Protein AF-A0A9E3BW33-F1 (afdb_monomer_lite)

pLDDT: mean 90.25, std 3.68, range [81.31, 95.12]

Secondary structure (DSSP, 8-state):
-EEE-GGGS-TT----TT-EEEEEETTEEEEEEEEEEETTEEEEE---TTTTS------------

Sequence (65 aa):
VLVVDRGQFPENIDPQPGQQLQMVQGDQVVVVTVASVSDDGVVLDANHPLAGENLNFELHLQEIV

Radius of gyration: 16.99 Å; chains: 1; bounding box: 34×33×48 Å

Structure (mmCIF, N/CA/C/O backbone):
data_AF-A0A9E3BW33-F1
#
_entry.id   AF-A0A9E3BW33-F1
#
loop_
_atom_site.group_PDB
_atom_site.id
_atom_site.type_symbol
_atom_site.label_atom_id
_atom_site.label_alt_id
_atom_site.label_comp_id
_atom_site.label_asym_id
_atom_site.label_entity_id
_atom_site.label_seq_id
_atom_site.pdbx_PDB_ins_code
_atom_site.Cartn_x
_atom_site.Cartn_y
_atom_site.Cartn_z
_atom_site.occupancy
_atom_site.B_iso_or_equiv
_atom_site.auth_seq_id
_atom_site.auth_comp_id
_atom_site.auth_asym_id
_atom_site.auth_atom_id
_atom_site.pdbx_PDB_model_num
ATOM 1 N N . VAL A 1 1 ? 2.501 3.089 0.495 1.00 83.94 1 VAL A N 1
ATOM 2 C CA . VAL A 1 1 ? 3.113 2.524 -0.730 1.00 83.94 1 VAL A CA 1
ATOM 3 C C . VAL A 1 1 ? 4.349 1.731 -0.343 1.00 83.94 1 VAL A C 1
ATOM 5 O O . VAL A 1 1 ? 5.128 2.218 0.469 1.00 83.94 1 VAL A O 1
ATOM 8 N N . LEU A 1 2 ? 4.498 0.523 -0.876 1.00 88.00 2 LEU A N 1
ATOM 9 C CA . LEU A 1 2 ? 5.628 -0.379 -0.643 1.00 88.00 2 LEU A CA 1
ATOM 10 C C . LEU A 1 2 ? 6.149 -0.925 -1.979 1.00 88.00 2 LEU A C 1
ATOM 12 O O . LEU A 1 2 ? 5.383 -1.046 -2.932 1.00 88.00 2 LEU A O 1
ATOM 16 N N . VAL A 1 3 ? 7.445 -1.224 -2.050 1.00 91.69 3 VAL A N 1
ATOM 17 C CA . VAL A 1 3 ? 8.092 -1.788 -3.244 1.00 91.69 3 VAL A CA 1
ATOM 18 C C . VAL A 1 3 ? 8.477 -3.229 -2.943 1.00 91.69 3 VAL A C 1
ATOM 20 O O . VAL A 1 3 ? 9.127 -3.489 -1.932 1.00 91.69 3 VAL A O 1
ATOM 23 N N . VAL A 1 4 ? 8.053 -4.150 -3.804 1.00 90.81 4 VAL A N 1
ATOM 24 C CA . VAL A 1 4 ? 8.301 -5.589 -3.676 1.00 90.81 4 VAL A CA 1
ATOM 25 C C . VAL A 1 4 ? 9.054 -6.071 -4.906 1.00 90.81 4 VAL A C 1
ATOM 27 O O . VAL A 1 4 ? 8.666 -5.770 -6.035 1.00 90.81 4 VAL A O 1
ATOM 30 N N . ASP A 1 5 ? 10.126 -6.826 -4.6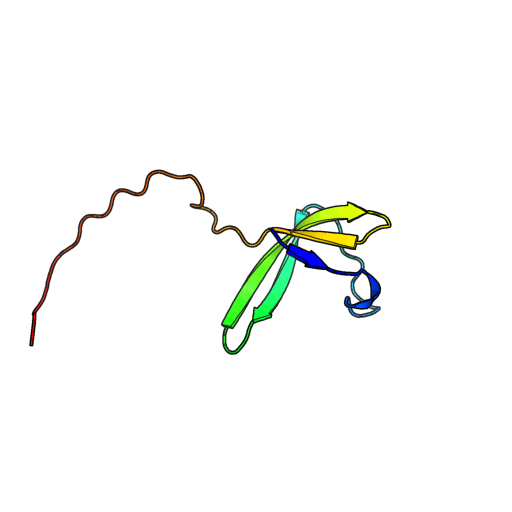87 1.00 91.81 5 ASP A N 1
ATOM 31 C CA . ASP A 1 5 ? 10.863 -7.472 -5.771 1.00 91.81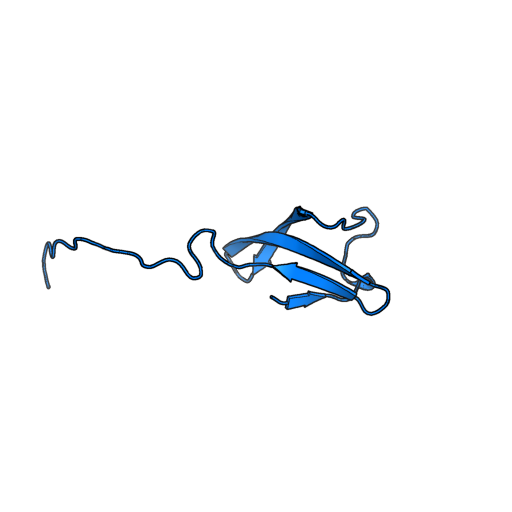 5 ASP A CA 1
ATOM 32 C C . ASP A 1 5 ? 9.966 -8.501 -6.481 1.00 91.81 5 ASP A C 1
ATOM 34 O O . ASP A 1 5 ? 9.218 -9.245 -5.838 1.00 91.81 5 ASP A O 1
ATOM 38 N N . ARG A 1 6 ? 10.039 -8.559 -7.816 1.00 86.38 6 ARG A N 1
ATOM 39 C CA . ARG A 1 6 ? 9.221 -9.474 -8.630 1.00 86.38 6 ARG A CA 1
ATOM 40 C C . ARG A 1 6 ? 9.429 -10.942 -8.247 1.00 86.38 6 ARG A C 1
ATOM 42 O O . ARG A 1 6 ? 8.480 -11.713 -8.309 1.00 86.38 6 ARG A O 1
ATOM 49 N N . GLY A 1 7 ? 10.625 -11.316 -7.796 1.00 87.75 7 GLY A N 1
ATOM 50 C CA . GLY A 1 7 ? 10.962 -12.662 -7.340 1.00 87.75 7 GLY A CA 1
ATOM 51 C C . GLY A 1 7 ? 10.315 -13.072 -6.013 1.00 87.75 7 GLY A C 1
ATOM 52 O O . GLY A 1 7 ? 10.378 -14.245 -5.655 1.00 87.75 7 GLY A O 1
ATOM 53 N N . GLN A 1 8 ? 9.687 -12.148 -5.275 1.00 87.56 8 GLN A N 1
ATOM 54 C CA . GLN A 1 8 ? 8.896 -12.500 -4.088 1.00 87.56 8 GLN A CA 1
ATOM 55 C C . GLN A 1 8 ? 7.457 -12.901 -4.423 1.00 87.56 8 GLN A C 1
ATOM 57 O O . GLN A 1 8 ? 6.761 -13.444 -3.562 1.00 87.56 8 GLN A O 1
ATOM 62 N N . PHE A 1 9 ? 6.997 -12.639 -5.648 1.00 87.88 9 PHE A N 1
ATOM 63 C CA . PHE A 1 9 ? 5.684 -13.084 -6.088 1.00 87.88 9 PHE A CA 1
ATOM 64 C C . PHE A 1 9 ? 5.747 -14.575 -6.450 1.00 87.88 9 PHE A C 1
ATOM 66 O O . PHE A 1 9 ? 6.703 -15.014 -7.091 1.00 87.88 9 PHE A O 1
ATOM 73 N N . PRO A 1 10 ? 4.741 -15.373 -6.054 1.00 88.44 10 PRO A N 1
ATOM 74 C CA . PRO A 1 10 ? 4.601 -16.744 -6.528 1.00 88.44 10 PRO A CA 1
ATOM 75 C C . PRO A 1 10 ? 4.611 -16.811 -8.061 1.00 88.44 10 PRO A C 1
ATOM 77 O O . PRO A 1 10 ? 4.011 -15.958 -8.709 1.00 88.44 10 PRO A O 1
ATOM 80 N N . GLU A 1 11 ? 5.208 -17.855 -8.647 1.00 87.25 11 GLU A N 1
ATOM 81 C CA . GLU A 1 11 ? 5.332 -17.994 -10.114 1.00 87.25 11 GLU A CA 1
ATOM 82 C C . GLU A 1 11 ? 3.984 -17.980 -10.859 1.00 87.25 11 GLU A C 1
ATOM 84 O O . GLU A 1 11 ? 3.923 -17.695 -12.051 1.00 87.25 11 GLU A O 1
ATOM 89 N N . ASN A 1 12 ? 2.886 -18.286 -10.164 1.00 87.75 12 ASN A N 1
ATOM 90 C CA . ASN A 1 12 ? 1.536 -18.273 -10.718 1.00 87.75 12 ASN A CA 1
ATOM 91 C C . ASN A 1 12 ? 0.854 -16.893 -10.678 1.00 87.75 12 ASN A C 1
ATOM 93 O O . ASN A 1 12 ? -0.309 -16.793 -11.070 1.00 87.75 12 ASN A O 1
ATOM 97 N N . ILE A 1 13 ? 1.524 -15.856 -10.170 1.00 88.12 13 ILE A N 1
ATOM 98 C CA . ILE A 1 13 ? 1.004 -14.490 -10.089 1.00 88.12 13 ILE A CA 1
ATOM 99 C C . ILE A 1 13 ? 1.885 -13.579 -10.942 1.00 88.12 13 ILE A C 1
ATOM 101 O O . ILE A 1 13 ? 3.022 -13.293 -10.585 1.00 88.12 13 ILE A O 1
ATOM 105 N N . ASP A 1 14 ? 1.319 -13.072 -12.035 1.00 90.81 14 ASP A N 1
ATOM 106 C CA . ASP A 1 14 ? 1.900 -11.972 -12.806 1.00 90.81 14 ASP A CA 1
ATOM 107 C C . ASP A 1 14 ? 1.177 -10.666 -12.428 1.00 90.81 14 ASP A C 1
ATOM 109 O O . ASP A 1 14 ? 0.031 -10.468 -12.846 1.00 90.81 14 ASP A O 1
ATOM 113 N N . PRO A 1 15 ? 1.767 -9.818 -11.563 1.00 91.31 15 PRO A N 1
ATOM 114 C CA . PRO A 1 15 ? 1.103 -8.624 -11.059 1.00 91.31 15 PRO A CA 1
ATOM 115 C C . PRO A 1 15 ? 0.894 -7.595 -12.174 1.00 91.31 15 PRO A C 1
ATOM 117 O O . PRO A 1 15 ? 1.824 -7.261 -12.904 1.00 91.31 15 PRO A O 1
ATOM 120 N N . GLN A 1 16 ? -0.316 -7.039 -12.267 1.00 93.75 16 GLN A N 1
ATOM 121 C CA . GLN A 1 16 ? -0.668 -6.003 -13.244 1.00 93.75 16 GLN A CA 1
ATOM 122 C C . GLN A 1 16 ? -1.151 -4.720 -12.557 1.00 93.75 16 GLN A C 1
ATOM 124 O O . GLN A 1 16 ? -1.864 -4.816 -11.559 1.00 93.75 16 GLN A O 1
ATOM 129 N 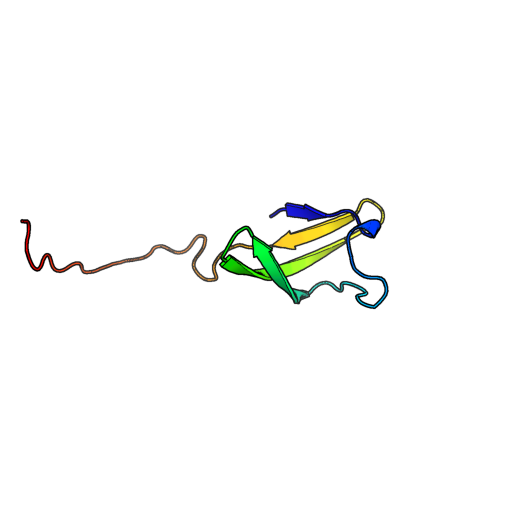N . PRO A 1 17 ? -0.834 -3.516 -13.076 1.00 94.75 17 PRO A N 1
ATOM 130 C CA . PRO A 1 17 ? -1.366 -2.266 -12.531 1.00 94.75 17 PRO A CA 1
ATOM 131 C C . PRO A 1 17 ? -2.897 -2.291 -12.395 1.00 94.75 17 PRO A C 1
ATOM 133 O O . PRO A 1 17 ? -3.607 -2.693 -13.313 1.00 94.75 17 PRO A O 1
ATOM 136 N N . GLY A 1 18 ? -3.403 -1.866 -11.239 1.00 92.38 18 GLY A N 1
ATOM 137 C CA . GLY A 1 18 ? -4.822 -1.902 -10.872 1.00 92.38 18 GLY A CA 1
ATOM 138 C C . GLY A 1 18 ? -5.308 -3.232 -10.282 1.00 92.38 18 GLY A C 1
ATOM 139 O O . GLY A 1 18 ? -6.411 -3.282 -9.740 1.00 92.38 18 GLY A O 1
ATOM 140 N N . GLN A 1 19 ? -4.508 -4.302 -10.330 1.00 93.56 19 GLN A N 1
ATOM 141 C CA . GLN A 1 19 ? -4.858 -5.578 -9.709 1.00 93.56 19 GLN A CA 1
ATOM 142 C C . GLN A 1 19 ? -4.864 -5.458 -8.183 1.00 93.56 19 GLN A C 1
ATOM 144 O O . GLN A 1 19 ? -3.929 -4.922 -7.588 1.00 93.56 19 GLN A O 1
ATOM 149 N N . GLN A 1 20 ? -5.895 -6.007 -7.542 1.00 92.44 20 GLN A N 1
ATOM 150 C CA . GLN A 1 20 ? -5.940 -6.149 -6.090 1.00 92.44 20 GLN A CA 1
ATOM 151 C C . GLN A 1 20 ? -5.334 -7.484 -5.661 1.00 92.44 20 GLN A C 1
ATOM 153 O O . GLN A 1 20 ? -5.629 -8.530 -6.240 1.00 92.44 20 GLN A O 1
ATOM 158 N N . LEU A 1 21 ? -4.504 -7.443 -4.626 1.00 91.19 21 LEU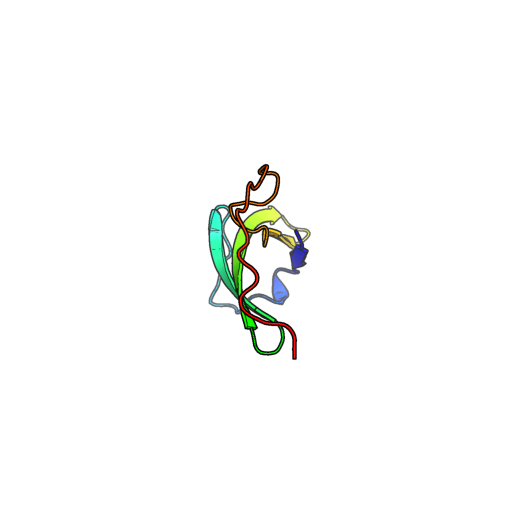 A N 1
ATOM 159 C CA . LEU A 1 21 ? -3.839 -8.590 -4.027 1.00 91.19 21 LEU A CA 1
ATOM 160 C C . LEU A 1 21 ? -4.132 -8.620 -2.529 1.00 91.19 21 LEU A C 1
ATOM 162 O O . LEU A 1 21 ? -4.291 -7.580 -1.890 1.00 91.19 21 LEU A O 1
ATOM 166 N N . GLN A 1 22 ? -4.190 -9.819 -1.961 1.00 90.94 22 GLN A N 1
ATOM 167 C CA . GLN A 1 22 ? -4.262 -10.005 -0.516 1.00 90.94 22 GLN A CA 1
ATOM 168 C C . GLN A 1 22 ? -2.862 -10.287 0.015 1.00 90.94 22 GLN A C 1
ATOM 170 O O . GLN A 1 22 ? -2.186 -11.201 -0.454 1.00 90.94 22 GLN A O 1
ATOM 175 N N . MET A 1 23 ? -2.437 -9.502 0.996 1.00 87.00 23 MET A N 1
ATOM 176 C CA . MET A 1 23 ? -1.165 -9.658 1.682 1.00 87.00 23 MET A CA 1
ATOM 177 C C . MET A 1 23 ? -1.427 -10.027 3.138 1.00 87.00 23 MET A C 1
ATOM 179 O O . MET A 1 23 ? -2.282 -9.432 3.791 1.00 87.00 23 MET A O 1
ATOM 183 N N . VAL A 1 24 ? -0.683 -11.001 3.654 1.00 86.12 24 VAL A N 1
ATOM 184 C CA . VAL A 1 24 ? -0.713 -11.347 5.077 1.00 86.12 24 VAL A CA 1
ATOM 185 C C . VAL A 1 24 ? 0.368 -10.539 5.789 1.00 86.12 24 VAL A C 1
ATOM 187 O O . VAL A 1 24 ? 1.544 -10.630 5.441 1.00 86.12 24 VAL A O 1
ATOM 190 N N . GLN A 1 25 ? -0.027 -9.739 6.775 1.00 81.31 25 GLN A N 1
ATOM 191 C CA . GLN A 1 25 ? 0.861 -8.951 7.621 1.00 81.31 25 GLN A CA 1
ATOM 192 C C . GLN A 1 25 ? 0.610 -9.323 9.086 1.00 81.31 25 GLN A C 1
ATOM 194 O O . GLN A 1 25 ? -0.349 -8.867 9.708 1.00 81.31 25 GLN A O 1
ATOM 199 N N . GLY A 1 26 ? 1.470 -10.186 9.636 1.00 85.88 26 GLY A N 1
ATOM 200 C CA . GLY A 1 26 ? 1.235 -10.789 10.952 1.00 85.88 26 GLY A CA 1
ATOM 201 C C . GLY A 1 26 ? -0.059 -11.607 10.947 1.00 85.88 26 GLY A C 1
ATOM 202 O O . GLY A 1 26 ? -0.235 -12.461 10.082 1.00 85.88 26 GLY A O 1
ATOM 203 N N . ASP A 1 27 ? -0.974 -11.300 11.867 1.00 90.44 27 ASP A N 1
ATOM 204 C CA . ASP A 1 27 ? -2.286 -11.961 11.974 1.00 90.44 27 ASP A CA 1
ATOM 205 C C . ASP A 1 27 ? -3.386 -11.299 11.119 1.00 90.44 27 ASP A C 1
ATOM 207 O O . ASP A 1 27 ? -4.547 -11.708 11.167 1.00 90.44 27 ASP A O 1
ATOM 211 N N . GLN A 1 28 ? -3.059 -10.255 10.348 1.00 85.75 28 GLN A N 1
ATOM 212 C CA . GLN A 1 28 ? -4.029 -9.502 9.554 1.00 85.75 28 GLN A CA 1
ATOM 213 C C . GLN A 1 28 ? -3.848 -9.736 8.056 1.00 85.75 28 GLN A C 1
ATOM 215 O O . GLN A 1 28 ? -2.735 -9.762 7.534 1.00 85.75 28 GLN A O 1
ATOM 220 N N . VAL A 1 29 ? -4.971 -9.855 7.346 1.00 89.25 29 VAL A N 1
ATOM 221 C CA . VAL A 1 29 ? -5.006 -9.845 5.881 1.00 89.25 29 VAL A CA 1
ATOM 222 C C . VAL A 1 29 ? -5.344 -8.433 5.424 1.00 89.25 29 VAL A C 1
ATOM 224 O O . VAL A 1 29 ? -6.383 -7.888 5.793 1.00 89.25 29 VAL A O 1
ATOM 227 N N . VAL A 1 30 ? -4.472 -7.852 4.608 1.00 89.38 30 VAL A N 1
ATOM 228 C CA . VAL A 1 30 ? -4.624 -6.508 4.051 1.00 89.38 30 VAL A CA 1
ATOM 229 C C . VAL A 1 30 ? -4.795 -6.620 2.543 1.00 89.38 30 VAL A C 1
ATOM 231 O O . VAL A 1 30 ? -4.060 -7.348 1.876 1.00 89.38 30 VAL A O 1
ATOM 234 N N . VAL A 1 31 ? -5.771 -5.899 1.995 1.00 90.88 31 VAL A N 1
ATOM 235 C CA . VAL A 1 31 ? -5.940 -5.774 0.544 1.00 90.88 31 VAL A CA 1
ATOM 236 C C . VAL A 1 31 ? -5.078 -4.618 0.056 1.00 90.88 31 VAL A C 1
ATOM 238 O O . VAL A 1 31 ? -5.191 -3.502 0.558 1.00 90.88 31 VAL A O 1
ATOM 241 N N . VAL A 1 32 ? -4.229 -4.889 -0.928 1.00 92.31 32 VAL A N 1
ATOM 242 C CA . VAL A 1 32 ? -3.362 -3.902 -1.576 1.00 92.31 32 VAL A CA 1
ATOM 243 C C . VAL A 1 32 ? -3.650 -3.866 -3.071 1.00 92.31 32 VAL A C 1
ATOM 245 O O . VAL A 1 32 ? -4.119 -4.846 -3.642 1.00 92.31 32 VAL A O 1
ATOM 248 N N . THR A 1 33 ? -3.376 -2.740 -3.718 1.00 93.31 33 THR A N 1
ATOM 249 C CA . THR A 1 33 ? -3.543 -2.561 -5.164 1.00 93.31 33 THR A CA 1
ATOM 250 C C . THR A 1 33 ? -2.182 -2.365 -5.812 1.00 93.31 33 THR A C 1
ATOM 252 O O . THR A 1 33 ? -1.363 -1.604 -5.309 1.00 93.31 33 THR A O 1
ATOM 255 N N . VAL A 1 34 ? -1.918 -3.020 -6.938 1.00 94.50 34 VAL A N 1
ATOM 256 C CA . VAL A 1 34 ? -0.703 -2.774 -7.722 1.00 94.50 34 VAL A CA 1
ATOM 257 C C . VAL A 1 34 ? -0.795 -1.379 -8.341 1.00 94.50 34 VAL A C 1
ATOM 259 O O . VAL A 1 34 ? -1.626 -1.134 -9.211 1.00 94.50 34 VAL A O 1
ATOM 262 N N . ALA A 1 35 ? 0.050 -0.454 -7.899 1.00 93.81 35 ALA A N 1
ATOM 263 C CA . ALA A 1 35 ? 0.096 0.905 -8.429 1.00 93.81 35 ALA A CA 1
ATOM 264 C C . ALA A 1 35 ? 0.892 0.966 -9.740 1.00 93.81 35 ALA A C 1
ATOM 266 O O . ALA A 1 35 ? 0.478 1.624 -10.694 1.00 93.81 35 ALA A O 1
ATOM 267 N N . SER A 1 36 ? 2.023 0.261 -9.807 1.00 94.12 36 SER A N 1
ATOM 268 C CA . SER A 1 36 ? 2.847 0.158 -11.012 1.00 94.12 36 SER A CA 1
ATOM 269 C C . SER A 1 36 ? 3.748 -1.077 -10.981 1.00 94.12 36 SER A C 1
ATOM 271 O O . SER A 1 36 ? 3.997 -1.668 -9.929 1.00 94.12 36 SER A O 1
ATOM 273 N N . VAL A 1 37 ? 4.231 -1.465 -12.160 1.00 93.69 37 VAL A N 1
ATOM 274 C CA . VAL A 1 37 ? 5.161 -2.580 -12.366 1.00 93.69 37 VAL A CA 1
ATOM 275 C C . VAL A 1 37 ? 6.302 -2.068 -13.238 1.00 93.69 37 VAL A C 1
ATOM 277 O O . VAL A 1 37 ? 6.044 -1.498 -14.300 1.00 93.69 37 VAL A O 1
ATOM 280 N N . SER A 1 38 ? 7.543 -2.249 -12.794 1.00 90.44 38 SER A N 1
ATOM 281 C CA . SER A 1 38 ? 8.757 -1.924 -13.548 1.00 90.44 38 SER A CA 1
ATOM 282 C C . SER A 1 38 ? 9.776 -3.065 -13.468 1.00 90.44 38 SER A C 1
ATOM 284 O O . SER A 1 38 ? 9.528 -4.105 -12.848 1.00 90.44 38 SER A O 1
ATOM 286 N N . ASP A 1 39 ? 10.925 -2.881 -14.119 1.00 83.88 39 ASP A N 1
ATOM 287 C CA . ASP A 1 39 ? 12.041 -3.832 -14.058 1.00 83.88 39 ASP A CA 1
ATOM 288 C C . ASP A 1 39 ? 12.685 -3.874 -12.662 1.00 83.88 39 ASP A C 1
ATOM 290 O O . ASP A 1 39 ? 13.145 -4.926 -12.228 1.00 83.88 39 ASP A O 1
ATOM 294 N N . ASP A 1 40 ? 12.642 -2.754 -11.935 1.00 82.31 40 ASP A N 1
ATOM 295 C CA . ASP A 1 40 ? 13.208 -2.617 -10.587 1.00 82.31 40 ASP A CA 1
ATOM 296 C C . ASP A 1 40 ? 12.295 -3.184 -9.482 1.00 82.31 40 ASP A C 1
ATOM 298 O O . ASP A 1 40 ? 12.728 -3.336 -8.339 1.00 82.31 40 ASP A O 1
ATOM 302 N N . GLY A 1 41 ? 11.022 -3.476 -9.786 1.00 90.75 41 GLY A N 1
ATOM 303 C CA . GLY A 1 41 ? 10.077 -4.042 -8.822 1.00 90.75 41 GLY A CA 1
ATOM 304 C C . GLY A 1 41 ? 8.607 -3.698 -9.074 1.00 90.75 41 GLY A C 1
ATOM 305 O O . GLY A 1 41 ? 8.230 -3.049 -10.049 1.00 90.75 41 GLY A O 1
ATOM 306 N N . VAL A 1 42 ? 7.754 -4.153 -8.158 1.00 94.12 42 VAL A N 1
ATOM 307 C CA . VAL A 1 42 ? 6.307 -3.910 -8.152 1.00 94.12 42 VAL A CA 1
ATOM 308 C C . VAL A 1 42 ? 5.966 -2.949 -7.024 1.00 94.12 42 VAL A C 1
ATOM 310 O O . VAL A 1 42 ? 6.310 -3.183 -5.865 1.00 94.12 42 VAL A O 1
ATOM 313 N N . VAL A 1 43 ? 5.257 -1.875 -7.353 1.00 94.62 43 VAL A N 1
ATOM 314 C CA . VAL A 1 43 ? 4.792 -0.887 -6.381 1.00 94.62 43 VAL A CA 1
ATOM 315 C C . VAL A 1 43 ? 3.377 -1.254 -5.951 1.00 94.62 43 VAL A C 1
ATOM 317 O O . VAL A 1 43 ? 2.461 -1.271 -6.772 1.00 94.62 43 VAL A O 1
ATOM 320 N N . LEU A 1 44 ? 3.185 -1.521 -4.661 1.00 93.75 44 LEU A N 1
ATOM 321 C CA . LEU A 1 44 ? 1.885 -1.834 -4.073 1.00 93.75 44 LEU A CA 1
ATOM 322 C C . LEU A 1 44 ? 1.392 -0.658 -3.220 1.00 93.75 44 LEU A C 1
ATOM 324 O O . LEU A 1 44 ? 2.108 -0.126 -2.363 1.00 93.75 44 LEU A O 1
ATOM 328 N N . ASP A 1 45 ? 0.148 -0.253 -3.449 1.00 92.88 45 ASP A N 1
ATOM 329 C CA . ASP A 1 45 ? -0.571 0.712 -2.633 1.00 92.88 45 ASP A CA 1
ATOM 330 C C . ASP A 1 45 ? -1.469 -0.005 -1.618 1.00 92.88 45 ASP A C 1
ATOM 332 O O . ASP A 1 45 ? -2.298 -0.841 -1.969 1.00 92.88 45 ASP A O 1
ATOM 336 N N . ALA A 1 46 ? -1.284 0.335 -0.347 1.00 90.50 46 ALA A N 1
ATOM 337 C CA . ALA A 1 46 ? -2.020 -0.202 0.796 1.00 90.50 46 ALA A CA 1
ATOM 338 C C . ALA A 1 46 ? -2.818 0.896 1.519 1.00 90.50 46 ALA A C 1
ATOM 340 O O . ALA A 1 46 ? -3.236 0.715 2.661 1.00 90.50 46 ALA A O 1
ATOM 341 N N . ASN A 1 47 ? -2.968 2.069 0.900 1.00 90.06 47 ASN A N 1
ATOM 342 C CA . ASN A 1 47 ? -3.744 3.154 1.472 1.00 90.06 47 ASN A CA 1
ATOM 343 C C . ASN A 1 47 ? -5.213 2.737 1.627 1.00 90.06 47 ASN A C 1
ATOM 345 O O . ASN A 1 47 ? -5.816 2.145 0.732 1.00 90.06 47 ASN A O 1
ATOM 349 N N . HIS A 1 48 ? -5.800 3.078 2.775 1.00 82.81 48 HIS A N 1
ATOM 350 C CA . HIS A 1 48 ? -7.237 2.933 2.980 1.00 82.81 48 HIS A CA 1
ATOM 351 C C . HIS A 1 48 ? -7.994 3.828 1.976 1.00 82.81 48 HIS A C 1
ATOM 353 O O . HIS A 1 48 ? -7.516 4.929 1.702 1.00 82.81 48 HIS A O 1
ATOM 359 N N . PRO A 1 49 ? -9.202 3.459 1.504 1.00 82.12 49 PRO A N 1
ATOM 360 C CA . PRO A 1 49 ? -10.004 4.292 0.593 1.00 82.12 49 PRO A CA 1
ATOM 361 C C . PRO A 1 49 ? -10.309 5.717 1.078 1.00 82.12 49 PRO A C 1
ATOM 363 O O . PRO A 1 49 ? -10.746 6.552 0.301 1.00 82.12 49 PRO A O 1
ATOM 366 N N . LEU A 1 50 ? -10.110 5.977 2.371 1.00 88.50 50 LEU A N 1
ATOM 367 C CA . LEU A 1 50 ? -10.337 7.270 3.020 1.00 88.50 50 LEU A CA 1
ATOM 368 C C . LEU A 1 50 ? -9.027 8.021 3.324 1.00 88.50 50 LEU A C 1
ATOM 370 O O . LEU A 1 50 ? -9.037 9.028 4.028 1.00 88.50 50 LEU A O 1
ATOM 374 N N . ALA A 1 51 ? -7.877 7.516 2.871 1.00 89.06 51 ALA A N 1
ATOM 375 C CA . ALA A 1 51 ? -6.599 8.185 3.067 1.00 89.06 51 ALA A CA 1
ATOM 376 C C . ALA A 1 51 ? -6.586 9.519 2.306 1.00 89.06 51 ALA A C 1
ATOM 378 O O . ALA A 1 51 ? -6.833 9.557 1.106 1.00 89.06 51 ALA A O 1
ATOM 379 N N . GLY A 1 52 ? -6.285 10.610 3.012 1.00 89.00 52 GLY A N 1
ATOM 380 C CA . GLY A 1 52 ? -6.329 11.966 2.454 1.00 89.00 52 GLY A CA 1
ATOM 381 C C . GLY A 1 52 ? -7.698 12.648 2.544 1.00 89.00 52 GLY A C 1
ATOM 382 O O . GLY A 1 52 ? -7.785 13.839 2.257 1.00 89.00 52 GLY A O 1
ATOM 383 N N . GLU A 1 53 ? -8.735 11.942 2.999 1.00 92.19 53 GLU A N 1
ATOM 384 C CA . GLU A 1 53 ? -10.064 12.513 3.213 1.00 92.19 53 GLU A CA 1
ATOM 385 C C . GLU A 1 53 ? -10.190 13.153 4.605 1.00 92.19 53 GLU A C 1
ATOM 387 O O . GLU A 1 53 ? -9.673 12.642 5.603 1.00 92.19 53 GLU A O 1
ATOM 392 N N . ASN A 1 54 ? -10.934 14.261 4.692 1.00 94.94 54 ASN A N 1
ATOM 393 C CA . ASN A 1 54 ? -11.320 14.849 5.976 1.00 94.94 54 ASN A CA 1
ATOM 394 C C . ASN A 1 54 ? -12.471 14.041 6.579 1.00 94.94 54 ASN A C 1
ATOM 396 O O . ASN A 1 54 ? -13.610 14.112 6.113 1.00 94.94 54 ASN A O 1
ATOM 400 N N . LEU A 1 55 ? -12.181 13.293 7.640 1.00 94.19 55 LEU A N 1
ATOM 401 C CA . LEU A 1 55 ? -13.172 12.459 8.308 1.00 94.19 55 LEU A CA 1
ATOM 402 C C . LEU A 1 55 ? -13.798 13.204 9.487 1.00 94.19 55 LEU A C 1
ATOM 404 O O . LEU A 1 55 ? -13.105 13.630 10.408 1.00 94.19 55 LEU A O 1
ATOM 408 N N . ASN A 1 56 ? -15.122 13.345 9.456 1.00 93.62 56 ASN A N 1
ATOM 409 C CA . ASN A 1 56 ? -15.901 13.926 10.544 1.00 93.62 56 ASN A CA 1
ATOM 410 C C . ASN A 1 56 ? -16.582 12.791 11.309 1.00 93.62 56 ASN A C 1
ATOM 412 O O . ASN A 1 56 ? -17.421 12.088 10.747 1.00 93.62 56 ASN A O 1
ATOM 416 N N . PHE A 1 57 ? -16.220 12.616 12.578 1.00 94.94 57 PHE A N 1
ATOM 417 C CA 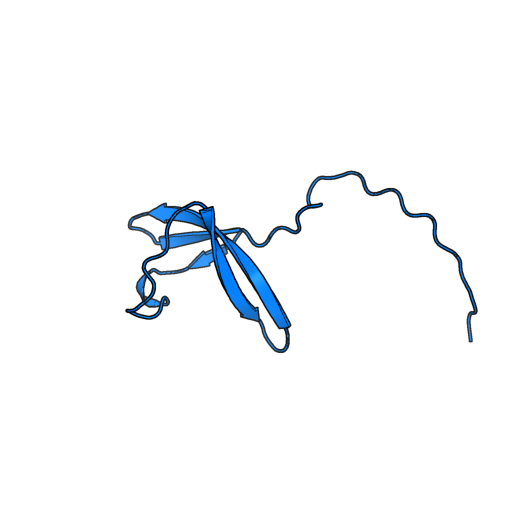. PHE A 1 57 ? -16.794 11.592 13.445 1.00 94.94 57 PHE A CA 1
ATOM 418 C C . PHE A 1 57 ? -17.577 12.240 14.581 1.00 94.94 57 PHE A C 1
ATOM 420 O O . PHE A 1 57 ? -17.064 13.122 15.270 1.00 94.94 57 PHE A O 1
ATOM 427 N N . GLU A 1 58 ? -18.795 11.761 14.812 1.00 95.12 58 GLU A N 1
ATOM 428 C CA . GLU A 1 58 ? -19.526 12.008 16.050 1.00 95.12 58 GLU A CA 1
ATOM 429 C C . GLU A 1 58 ? -19.276 10.826 16.988 1.00 95.12 58 GLU A C 1
ATOM 431 O O . GLU A 1 58 ? -19.564 9.677 16.648 1.00 95.12 58 GLU A O 1
ATOM 436 N N . LEU A 1 59 ? -18.677 11.096 18.147 1.00 94.50 59 LEU A N 1
ATOM 437 C CA . LEU A 1 59 ? -18.330 10.071 19.126 1.00 94.50 59 LEU A CA 1
ATOM 438 C C . LEU A 1 59 ? -19.257 10.178 20.336 1.00 94.50 59 LEU A C 1
ATOM 440 O O . LEU A 1 59 ? -19.487 11.270 20.852 1.00 94.50 59 LEU A O 1
ATOM 444 N N . HIS A 1 60 ? -19.734 9.033 20.824 1.00 94.00 60 HIS A N 1
ATOM 445 C CA . HIS A 1 60 ? -20.496 8.942 22.065 1.00 94.00 60 HIS A CA 1
ATOM 446 C C . HIS A 1 60 ? -19.728 8.104 23.089 1.00 94.00 60 HIS A C 1
ATOM 448 O O . HIS A 1 60 ? -19.458 6.924 22.861 1.00 94.00 60 HIS A O 1
ATOM 454 N N . LEU A 1 61 ? -19.362 8.716 24.215 1.00 93.00 61 LEU A N 1
ATOM 455 C CA . LEU A 1 61 ? -18.712 8.026 25.326 1.00 93.00 61 LEU A CA 1
ATOM 456 C C . LEU A 1 61 ? -19.771 7.266 26.130 1.00 93.00 61 LEU A C 1
ATOM 458 O O . LEU A 1 61 ? -20.624 7.900 26.745 1.00 93.00 61 LEU A O 1
ATOM 462 N N . GLN A 1 62 ? -19.716 5.932 26.130 1.00 94.00 62 GLN A N 1
ATOM 463 C CA . GLN A 1 62 ? -20.662 5.128 26.911 1.00 94.00 62 GLN A CA 1
ATOM 464 C C . GLN A 1 62 ? -20.322 5.103 28.403 1.00 94.00 62 GLN A C 1
ATOM 466 O O . GLN A 1 62 ? -21.165 5.438 29.227 1.00 94.00 62 GLN A O 1
ATOM 471 N N . GLU A 1 63 ? -19.098 4.720 28.759 1.00 93.75 63 GLU A N 1
ATOM 472 C CA . GLU A 1 63 ? -18.680 4.569 30.154 1.00 93.75 63 GLU A CA 1
ATOM 473 C C . GLU A 1 63 ? -17.151 4.663 30.255 1.00 93.75 63 GLU A C 1
ATOM 475 O O . GLU A 1 63 ? -16.441 4.323 29.306 1.00 93.75 63 GLU A O 1
ATOM 480 N N . ILE A 1 64 ? -16.649 5.127 31.402 1.00 87.56 64 ILE A N 1
ATOM 481 C CA . ILE A 1 64 ? -15.245 4.987 31.808 1.00 87.56 64 ILE A CA 1
ATOM 482 C C . ILE A 1 64 ? -15.254 4.228 33.136 1.00 87.56 64 ILE A C 1
ATOM 484 O O . ILE A 1 64 ? -15.921 4.670 34.072 1.00 87.56 64 ILE A O 1
ATOM 488 N N . VAL A 1 65 ? -14.533 3.106 33.191 1.00 83.69 65 VAL A N 1
ATOM 489 C CA . VAL A 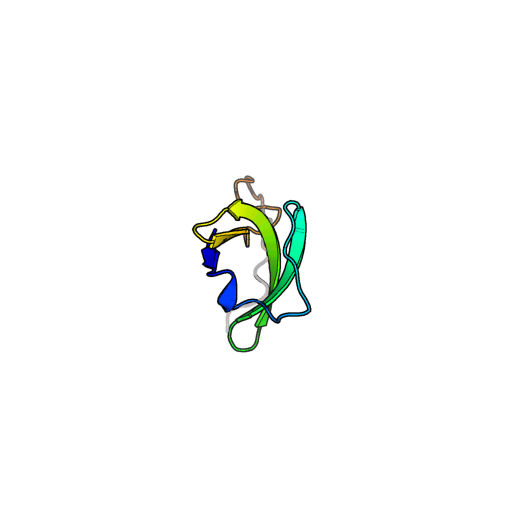1 65 ? -14.430 2.211 34.359 1.00 83.69 65 VAL A CA 1
ATOM 490 C C . VAL A 1 65 ? -13.172 2.513 35.162 1.00 83.69 65 VAL A C 1
ATOM 492 O O . VAL A 1 65 ? -12.124 2.758 34.519 1.00 83.69 65 VAL A O 1
#

Foldseek 3Di:
DDWDAPVVDDPVDDADAQDWDWDDDPPDIAIWGFNDQDPRTTDIHRDDPCVVPDDDDDDDDDDDD